Protein AF-A0A843F8S7-F1 (afdb_monomer)

Foldseek 3Di:
DPPPQDWLLNVCVVVVHDQVFKFKDWPNHTDDRRHGDDPPIDIDIDGHDDDD

Structure (mmCIF, N/CA/C/O backbone):
data_AF-A0A843F8S7-F1
#
_entry.id   AF-A0A843F8S7-F1
#
loop_
_atom_site.group_PDB
_atom_site.id
_atom_site.type_symbol
_atom_site.label_atom_id
_atom_site.label_alt_id
_atom_site.label_comp_id
_atom_site.label_asym_id
_atom_site.label_entity_id
_atom_site.label_seq_id
_atom_site.pdbx_PDB_ins_code
_atom_site.Cartn_x
_atom_site.Cartn_y
_atom_site.Cartn_z
_atom_site.occupancy
_atom_site.B_iso_or_equiv
_atom_site.auth_seq_id
_atom_site.auth_comp_id
_atom_site.auth_asym_id
_atom_site.auth_atom_id
_atom_site.pdbx_PDB_model_num
ATOM 1 N N . MET A 1 1 ? -5.510 10.136 24.016 1.00 37.72 1 MET A N 1
ATOM 2 C CA . MET A 1 1 ? -5.174 8.852 23.375 1.00 37.72 1 MET A CA 1
ATOM 3 C C . MET A 1 1 ? -4.858 9.175 21.931 1.00 37.72 1 MET A C 1
ATOM 5 O O . MET A 1 1 ? -5.749 9.635 21.233 1.00 37.72 1 MET A O 1
ATOM 9 N N . THR A 1 2 ? -3.597 9.103 21.518 1.00 42.06 2 THR A N 1
ATOM 10 C CA . THR A 1 2 ? -3.233 9.272 20.108 1.00 42.06 2 THR A CA 1
ATOM 11 C C . THR A 1 2 ? -3.562 7.963 19.408 1.00 42.06 2 THR A C 1
ATOM 13 O O . THR A 1 2 ? -2.758 7.038 19.424 1.00 42.06 2 THR A O 1
ATOM 16 N N . SER A 1 3 ? -4.777 7.853 18.869 1.00 52.97 3 SER A N 1
ATOM 17 C CA . SER A 1 3 ? -5.078 6.824 17.877 1.00 52.97 3 SER A CA 1
ATOM 18 C C . SER A 1 3 ? -4.131 7.080 16.712 1.00 52.97 3 SER A C 1
ATOM 20 O O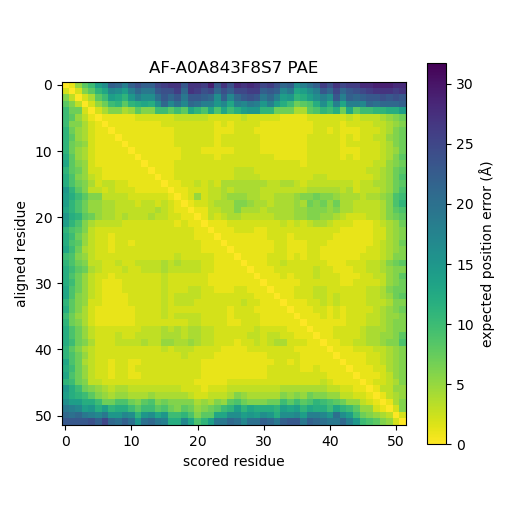 . SER A 1 3 ? -4.281 8.073 16.001 1.00 52.97 3 SER A O 1
ATOM 22 N N . GLN A 1 4 ? -3.073 6.279 16.601 1.00 63.53 4 GLN A N 1
ATOM 23 C CA . GLN A 1 4 ? -2.228 6.310 15.419 1.00 63.53 4 GLN A CA 1
ATOM 24 C C . GLN A 1 4 ? -3.081 5.739 14.297 1.00 63.53 4 GLN A C 1
ATOM 26 O O . GLN A 1 4 ? -3.385 4.552 14.264 1.00 63.53 4 GLN A O 1
ATOM 31 N N . ASN A 1 5 ? -3.573 6.645 13.468 1.00 86.19 5 ASN A N 1
ATOM 32 C CA . ASN A 1 5 ? -4.277 6.334 12.247 1.00 86.19 5 ASN A CA 1
ATOM 33 C C . ASN A 1 5 ? -3.328 5.536 11.341 1.00 86.19 5 ASN A C 1
ATOM 35 O O . ASN A 1 5 ?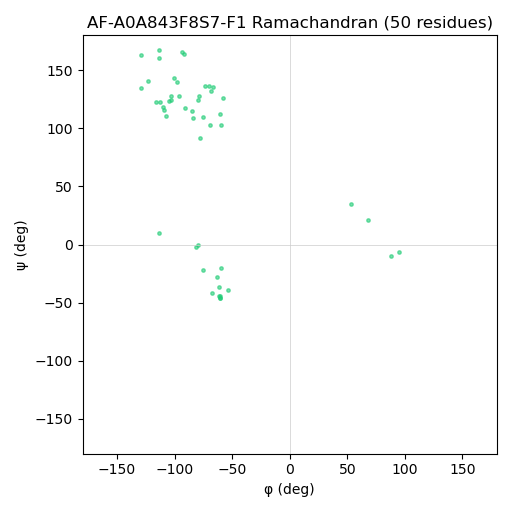 -2.321 6.094 10.918 1.00 86.19 5 ASN A O 1
ATOM 39 N N . TYR A 1 6 ? -3.620 4.255 11.098 1.00 93.88 6 TYR A N 1
ATOM 40 C CA . TYR A 1 6 ? -2.795 3.393 10.247 1.00 93.88 6 TYR A CA 1
ATOM 41 C C . TYR A 1 6 ? -3.104 3.673 8.775 1.00 93.88 6 TYR A C 1
ATOM 43 O O . TYR A 1 6 ? -4.263 3.625 8.348 1.00 93.88 6 TYR A O 1
ATOM 51 N N . THR A 1 7 ? -2.073 4.013 8.011 1.00 96.25 7 THR A N 1
ATOM 52 C CA . THR A 1 7 ? -2.189 4.446 6.615 1.00 96.25 7 THR A CA 1
ATOM 53 C C . THR A 1 7 ? -1.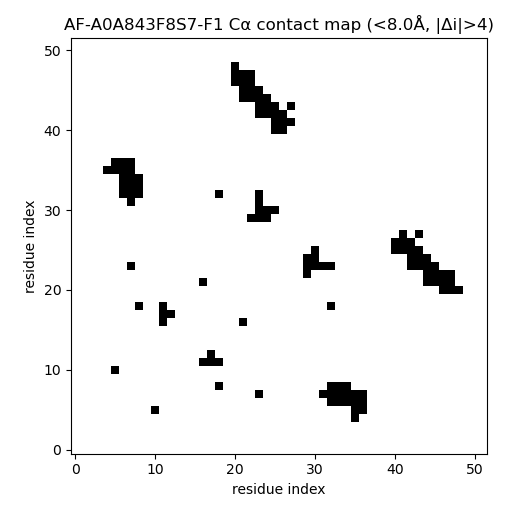567 3.444 5.647 1.00 96.25 7 THR A C 1
ATOM 55 O O . THR A 1 7 ? -0.797 2.561 6.030 1.00 96.25 7 THR A O 1
ATOM 58 N N . ILE A 1 8 ? -1.848 3.619 4.354 1.00 95.94 8 ILE A N 1
ATOM 59 C CA . ILE A 1 8 ? -1.159 2.899 3.273 1.00 95.94 8 ILE A CA 1
ATOM 60 C C . ILE A 1 8 ? 0.365 3.063 3.386 1.00 95.94 8 ILE A C 1
ATOM 62 O O . ILE A 1 8 ? 1.108 2.105 3.169 1.00 95.94 8 ILE A O 1
ATOM 66 N N . LYS A 1 9 ? 0.841 4.255 3.760 1.00 94.88 9 LYS A N 1
ATOM 67 C CA . LYS A 1 9 ? 2.261 4.541 3.980 1.00 94.88 9 LYS A CA 1
ATOM 68 C C . LYS A 1 9 ? 2.866 3.677 5.079 1.00 94.88 9 LYS A C 1
ATOM 70 O O . LYS A 1 9 ? 3.949 3.130 4.881 1.00 94.88 9 LYS A O 1
ATOM 75 N N . ASP A 1 10 ? 2.172 3.549 6.207 1.00 95.00 10 ASP A N 1
ATOM 76 C CA . ASP A 1 10 ? 2.637 2.740 7.335 1.00 95.00 10 ASP A CA 1
ATOM 77 C C . ASP A 1 10 ? 2.772 1.273 6.922 1.00 95.00 10 ASP A C 1
ATOM 79 O O . ASP A 1 10 ? 3.815 0.667 7.158 1.00 95.00 10 ASP A O 1
ATOM 83 N N . LEU A 1 11 ? 1.781 0.746 6.195 1.00 95.12 11 LEU A N 1
ATOM 84 C CA . LEU A 1 11 ? 1.820 -0.609 5.643 1.00 95.12 11 LEU A CA 1
ATOM 85 C C . LEU A 1 11 ? 2.990 -0.816 4.669 1.00 95.12 11 LEU A C 1
ATOM 87 O O . LEU A 1 11 ? 3.703 -1.816 4.750 1.00 95.12 11 LEU A O 1
ATOM 91 N N . ILE A 1 12 ? 3.211 0.123 3.744 1.00 94.50 12 ILE A N 1
ATOM 92 C CA . ILE A 1 12 ? 4.324 0.051 2.784 1.00 94.50 12 ILE A CA 1
ATOM 93 C C . ILE A 1 12 ? 5.673 0.024 3.520 1.00 94.50 12 ILE A C 1
ATOM 95 O O . ILE A 1 12 ? 6.540 -0.785 3.178 1.00 94.50 12 ILE A O 1
ATOM 99 N N . LEU A 1 13 ? 5.844 0.879 4.535 1.00 93.00 13 LEU A N 1
ATOM 100 C CA . LEU A 1 13 ? 7.065 0.953 5.340 1.00 93.00 13 LEU A CA 1
ATOM 101 C C . LEU A 1 13 ?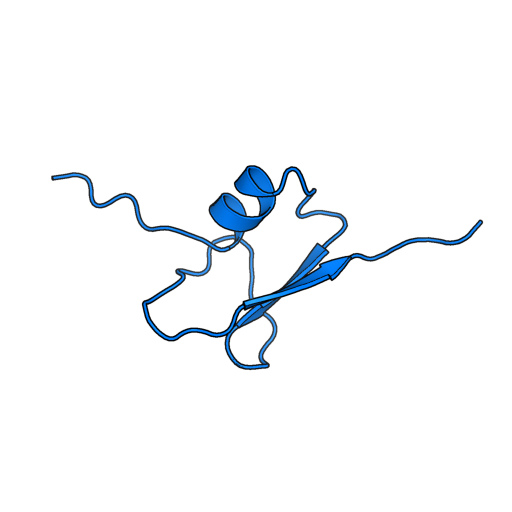 7.280 -0.306 6.188 1.00 93.00 13 LEU A C 1
ATOM 103 O O . LEU A 1 13 ? 8.405 -0.800 6.261 1.00 93.00 13 LEU A O 1
ATOM 107 N N . GLU A 1 14 ? 6.219 -0.843 6.791 1.00 94.12 14 GLU A N 1
ATOM 108 C CA . GLU A 1 14 ? 6.257 -2.073 7.591 1.00 94.12 14 GLU A CA 1
ATOM 109 C C . GLU A 1 14 ? 6.702 -3.284 6.758 1.00 94.12 14 GLU A C 1
ATOM 111 O O . GLU A 1 14 ? 7.474 -4.121 7.226 1.00 94.12 14 GLU A O 1
ATOM 116 N N . LEU A 1 15 ? 6.292 -3.332 5.488 1.00 93.12 15 LEU A N 1
ATOM 117 C CA . LEU A 1 15 ? 6.704 -4.363 4.533 1.00 93.12 15 LEU A CA 1
ATOM 118 C C . LEU A 1 15 ? 8.098 -4.118 3.922 1.00 93.12 15 LEU A C 1
ATOM 120 O O . LEU A 1 15 ? 8.556 -4.915 3.102 1.00 93.12 15 LEU A O 1
ATOM 124 N N . GLY A 1 16 ? 8.782 -3.030 4.296 1.00 91.88 16 GLY A N 1
ATOM 125 C CA . GLY A 1 16 ? 10.105 -2.674 3.774 1.00 91.88 16 GLY A CA 1
ATOM 126 C C . GLY A 1 16 ? 10.100 -2.270 2.296 1.00 91.88 16 GLY A C 1
ATOM 127 O O . GLY A 1 16 ? 11.131 -2.353 1.625 1.00 91.88 16 GLY A O 1
ATOM 128 N N . LEU A 1 17 ? 8.943 -1.861 1.773 1.00 91.06 17 LEU A N 1
ATOM 129 C CA . LEU A 1 17 ? 8.771 -1.428 0.392 1.00 91.06 17 LEU A CA 1
ATOM 130 C C . LEU A 1 17 ? 8.966 0.090 0.265 1.00 91.06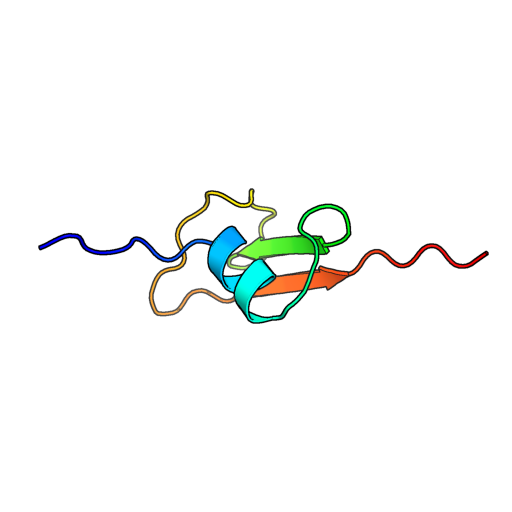 17 LEU A C 1
ATOM 132 O O . LEU A 1 17 ? 8.937 0.838 1.240 1.00 91.06 17 LEU A O 1
ATOM 136 N N . SER A 1 18 ? 9.157 0.561 -0.968 1.00 87.62 18 SER A N 1
ATOM 137 C CA . SER A 1 18 ? 9.211 1.992 -1.275 1.00 87.62 18 SER A CA 1
ATOM 138 C C . SER A 1 18 ? 7.903 2.443 -1.911 1.00 87.62 18 SER A C 1
ATOM 140 O O . SER A 1 18 ? 7.495 1.899 -2.935 1.00 87.62 18 SER A O 1
ATOM 142 N N . ALA A 1 19 ? 7.291 3.499 -1.369 1.00 84.94 19 ALA A N 1
ATOM 143 C CA . ALA A 1 19 ? 6.096 4.115 -1.952 1.00 84.94 19 ALA A CA 1
ATOM 144 C C . ALA A 1 19 ? 6.332 4.643 -3.382 1.00 84.94 19 ALA A C 1
ATOM 146 O O . ALA A 1 19 ? 5.395 4.789 -4.157 1.00 84.94 19 ALA A O 1
ATOM 147 N N . GLN A 1 20 ? 7.590 4.878 -3.774 1.00 85.88 20 GLN A N 1
ATOM 148 C CA . GLN A 1 20 ? 7.936 5.296 -5.137 1.00 85.88 20 GLN A CA 1
ATOM 149 C C . GLN A 1 20 ? 7.861 4.154 -6.158 1.00 85.88 20 GLN A C 1
ATOM 151 O O . GLN A 1 20 ? 7.767 4.411 -7.357 1.00 85.88 20 GLN A O 1
ATOM 156 N N . THR A 1 21 ? 7.947 2.901 -5.708 1.00 89.31 21 THR A N 1
ATOM 157 C CA . THR A 1 21 ? 7.960 1.715 -6.577 1.00 89.31 21 THR A CA 1
ATOM 158 C C . THR A 1 21 ? 6.723 0.847 -6.394 1.00 89.31 21 THR A C 1
ATOM 160 O O . THR A 1 21 ? 6.671 -0.257 -6.931 1.00 89.31 21 THR A O 1
ATOM 163 N N . VAL A 1 22 ? 5.720 1.330 -5.661 1.00 93.50 22 VAL A N 1
ATOM 164 C CA . VAL A 1 22 ? 4.499 0.589 -5.348 1.00 93.50 22 VAL A CA 1
ATOM 165 C C . VAL A 1 22 ? 3.275 1.428 -5.681 1.00 93.50 22 VAL A C 1
ATOM 167 O O . VAL A 1 22 ? 3.187 2.599 -5.327 1.00 93.50 22 VAL A O 1
ATOM 170 N N . VAL A 1 23 ? 2.307 0.799 -6.339 1.00 94.69 23 VAL A N 1
ATOM 171 C CA . VAL A 1 23 ? 0.966 1.342 -6.551 1.00 94.69 23 VAL A CA 1
ATOM 172 C C . VAL A 1 23 ? 0.015 0.651 -5.585 1.00 94.69 23 VAL A C 1
ATOM 174 O O . VAL A 1 23 ? -0.078 -0.576 -5.587 1.00 94.69 23 VAL A O 1
ATOM 177 N N . ALA A 1 24 ? -0.697 1.434 -4.779 1.00 96.12 24 ALA A N 1
ATOM 178 C CA . ALA A 1 24 ? -1.670 0.922 -3.826 1.00 96.12 24 ALA A CA 1
ATOM 179 C C . ALA A 1 24 ? -3.096 0.999 -4.382 1.00 96.12 24 ALA A C 1
ATOM 181 O O . ALA A 1 24 ? -3.491 1.995 -4.998 1.00 96.12 24 ALA A O 1
ATOM 182 N N . LYS A 1 25 ? -3.879 -0.049 -4.121 1.00 97.56 25 LYS A N 1
ATOM 183 C CA . LYS A 1 25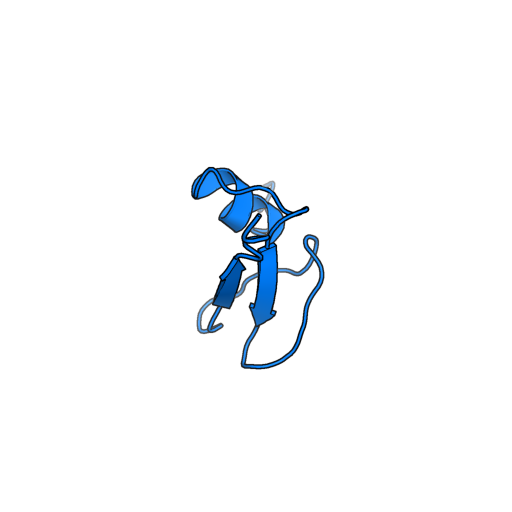 ? -5.333 -0.038 -4.257 1.00 97.56 25 LYS A CA 1
ATOM 184 C C . LYS A 1 25 ? -5.997 -0.419 -2.943 1.00 97.56 25 LYS A C 1
ATOM 186 O O . LYS A 1 25 ? -5.539 -1.350 -2.286 1.00 97.56 25 LYS A O 1
ATOM 191 N N . GLN A 1 26 ? -7.093 0.252 -2.619 1.00 97.94 26 GLN A N 1
ATOM 192 C CA . GLN A 1 26 ? -7.992 -0.087 -1.520 1.00 97.94 26 GLN A CA 1
ATOM 193 C C . GLN A 1 26 ? -9.343 -0.444 -2.128 1.00 97.94 26 GLN A C 1
ATOM 195 O O . GLN A 1 26 ? -9.907 0.342 -2.888 1.00 97.94 26 GLN A O 1
ATOM 200 N N . ASN A 1 27 ? -9.842 -1.648 -1.851 1.00 97.56 27 ASN A N 1
ATOM 201 C CA . ASN A 1 27 ? -11.129 -2.131 -2.366 1.00 97.56 27 ASN A CA 1
ATOM 202 C C . ASN A 1 27 ? -11.253 -2.021 -3.905 1.00 97.56 27 ASN A C 1
ATOM 204 O O . ASN A 1 27 ? -12.320 -1.747 -4.449 1.00 97.56 27 ASN A O 1
ATOM 208 N N . GLY A 1 28 ? -10.136 -2.222 -4.614 1.00 97.12 28 GLY A N 1
ATOM 209 C CA . GLY A 1 28 ? -10.051 -2.165 -6.078 1.00 97.12 28 GLY A CA 1
ATOM 210 C C . GLY A 1 28 ? -9.779 -0.777 -6.677 1.00 97.12 28 GLY A C 1
ATOM 211 O O . GLY A 1 28 ? -9.446 -0.700 -7.866 1.00 97.12 28 GLY A O 1
ATOM 212 N N . GLU A 1 29 ? -9.834 0.295 -5.883 1.00 97.44 29 GLU A N 1
ATOM 213 C CA . GLU A 1 29 ? -9.605 1.674 -6.333 1.00 97.44 29 GLU A CA 1
ATOM 214 C C . GLU A 1 29 ? -8.199 2.168 -5.987 1.00 97.44 29 GLU A C 1
ATOM 216 O O . GLU A 1 29 ? -7.655 1.834 -4.940 1.00 97.44 29 GLU A O 1
ATOM 221 N N . LEU A 1 30 ? -7.591 2.963 -6.875 1.00 96.69 30 LEU A N 1
ATOM 222 C CA . LEU A 1 30 ? -6.267 3.549 -6.641 1.00 96.69 30 LEU A CA 1
ATOM 223 C C . LEU A 1 30 ? -6.331 4.589 -5.521 1.00 96.69 30 LEU A C 1
ATOM 225 O O . LEU A 1 30 ? -7.171 5.487 -5.557 1.00 96.69 30 LEU A O 1
ATOM 229 N N . VAL A 1 31 ? -5.399 4.499 -4.576 1.00 96.69 31 VAL A N 1
ATOM 230 C CA . VAL A 1 31 ? -5.323 5.393 -3.414 1.00 96.69 31 VAL A CA 1
ATOM 231 C C . VAL A 1 31 ? -3.924 5.973 -3.241 1.00 96.69 31 VAL A C 1
ATOM 233 O O . VAL A 1 31 ? -2.954 5.490 -3.826 1.00 96.69 31 VAL A O 1
ATOM 236 N N . ILE A 1 32 ? -3.830 7.037 -2.446 1.00 94.69 32 ILE A N 1
ATOM 237 C CA . ILE A 1 32 ? -2.564 7.681 -2.086 1.00 94.69 32 ILE A CA 1
ATOM 238 C C . ILE A 1 32 ? -2.028 7.125 -0.762 1.00 94.69 32 ILE A C 1
ATOM 240 O O . ILE A 1 32 ? -2.750 6.475 -0.009 1.00 94.69 32 ILE A O 1
ATOM 244 N N . GLU A 1 33 ? -0.758 7.400 -0.464 1.00 92.50 33 GLU A N 1
ATOM 245 C CA . GLU A 1 33 ? -0.082 6.855 0.721 1.00 92.50 33 GLU A CA 1
ATOM 246 C C . GLU A 1 33 ? -0.698 7.313 2.058 1.00 92.50 33 GLU A C 1
ATOM 248 O O . GLU A 1 33 ? -0.678 6.560 3.027 1.00 92.50 33 GLU A O 1
ATOM 253 N N . ASP A 1 34 ? -1.312 8.497 2.097 1.00 94.50 34 ASP A N 1
ATOM 254 C CA . ASP A 1 34 ? -1.930 9.057 3.308 1.00 94.50 34 ASP A CA 1
ATOM 255 C C . ASP A 1 34 ? -3.341 8.501 3.587 1.00 94.50 34 ASP A C 1
ATOM 257 O O . ASP A 1 34 ? -3.975 8.867 4.580 1.00 94.50 34 ASP A O 1
ATOM 261 N N . THR A 1 35 ? -3.866 7.633 2.717 1.00 96.06 35 THR A N 1
ATOM 262 C CA . THR A 1 35 ? -5.195 7.043 2.898 1.00 96.06 35 THR A CA 1
ATOM 263 C C . THR A 1 35 ? -5.222 6.114 4.116 1.00 96.06 35 THR A C 1
ATOM 265 O O . THR A 1 35 ? -4.318 5.303 4.319 1.00 96.06 35 THR A O 1
ATOM 268 N N . LEU A 1 36 ? -6.284 6.231 4.919 1.00 96.69 36 LEU A N 1
ATOM 269 C CA . LEU A 1 36 ? -6.528 5.404 6.101 1.00 96.69 36 LEU A CA 1
ATOM 270 C C . LEU A 1 36 ? -6.956 3.990 5.715 1.00 96.69 36 LEU A C 1
ATOM 272 O O . LEU A 1 36 ? -7.832 3.823 4.864 1.00 96.69 36 LEU A O 1
ATOM 276 N N . ILE A 1 37 ? -6.391 2.998 6.399 1.00 95.56 37 ILE A N 1
ATOM 277 C CA . ILE A 1 37 ? -6.822 1.603 6.319 1.00 95.56 37 ILE A CA 1
ATOM 278 C C . ILE A 1 37 ? -7.781 1.339 7.480 1.00 95.56 37 ILE A C 1
ATOM 280 O O . ILE A 1 37 ? -7.454 1.611 8.637 1.00 95.56 37 ILE A O 1
ATOM 284 N N . ASN A 1 38 ? -8.957 0.803 7.171 1.00 94.88 38 ASN A N 1
ATOM 285 C CA . ASN A 1 38 ? -9.961 0.419 8.154 1.00 94.88 38 ASN A CA 1
ATOM 286 C C . ASN A 1 38 ? -10.148 -1.100 8.163 1.00 94.88 38 ASN A C 1
ATOM 288 O O . ASN A 1 38 ? -9.823 -1.801 7.202 1.00 94.88 38 ASN A O 1
ATOM 292 N N . ASP A 1 39 ? -10.720 -1.610 9.250 1.00 93.62 39 ASP A N 1
ATOM 293 C CA . ASP A 1 39 ? -11.057 -3.026 9.358 1.00 93.62 39 ASP A CA 1
ATOM 294 C C . ASP A 1 39 ? -12.002 -3.451 8.225 1.00 93.62 39 ASP A C 1
ATOM 296 O O . ASP A 1 39 ? -13.077 -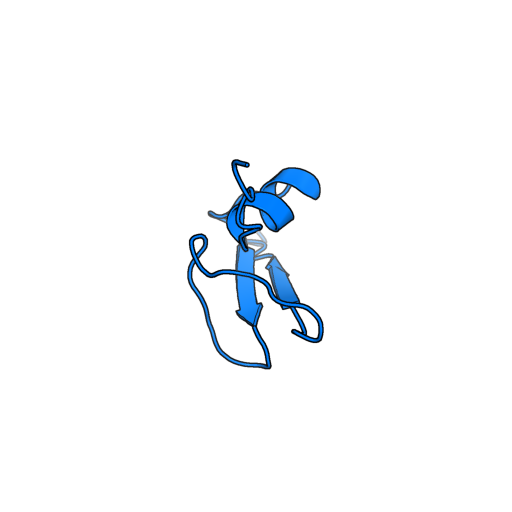2.879 8.035 1.00 93.62 39 ASP A O 1
ATOM 300 N N . GLY A 1 40 ? -11.604 -4.495 7.498 1.00 95.69 40 GLY A N 1
ATOM 301 C CA . GLY A 1 40 ? -12.359 -5.048 6.372 1.00 95.69 40 GLY A CA 1
ATOM 302 C C . GLY A 1 40 ? -11.942 -4.527 4.997 1.00 95.69 40 GLY A C 1
ATOM 303 O O . GLY A 1 40 ? -12.423 -5.069 4.003 1.00 95.69 40 GLY A O 1
ATOM 304 N N . ASP A 1 41 ? -11.042 -3.545 4.920 1.00 96.38 41 ASP A N 1
ATOM 305 C CA . ASP A 1 41 ? -10.490 -3.099 3.642 1.00 96.3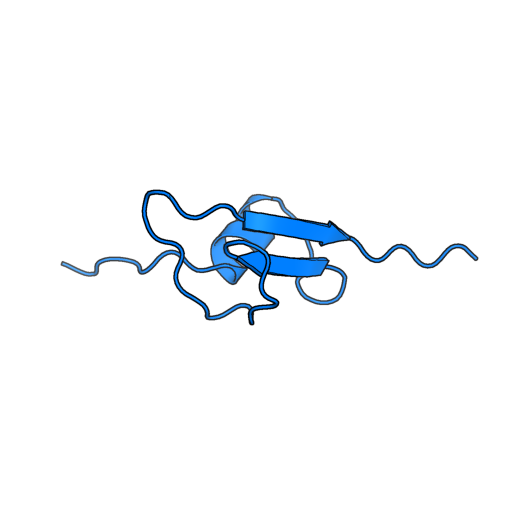8 41 ASP A CA 1
ATOM 306 C C . ASP A 1 41 ? -9.559 -4.153 3.025 1.00 96.38 41 ASP A C 1
ATOM 308 O O . ASP A 1 41 ? -8.692 -4.723 3.692 1.00 96.38 41 ASP A O 1
ATOM 312 N N . GLU A 1 42 ? -9.693 -4.370 1.716 1.00 97.50 42 GLU A N 1
ATOM 313 C CA . GLU A 1 42 ? -8.720 -5.137 0.938 1.00 97.50 42 GLU A CA 1
ATOM 314 C C . GLU A 1 42 ? -7.663 -4.191 0.365 1.00 97.50 42 GLU A C 1
ATOM 316 O O . GLU A 1 42 ? -7.975 -3.328 -0.461 1.00 97.50 42 GLU A O 1
ATOM 321 N N . ILE A 1 43 ? -6.403 -4.378 0.773 1.00 97.31 43 ILE A N 1
ATOM 322 C CA . ILE A 1 43 ? -5.274 -3.595 0.267 1.00 97.31 43 ILE A CA 1
ATOM 323 C C . ILE A 1 43 ? -4.449 -4.425 -0.714 1.00 97.31 43 ILE A C 1
ATOM 325 O O . ILE A 1 43 ? -3.935 -5.490 -0.375 1.00 97.31 43 ILE A O 1
ATOM 329 N N . GLN A 1 44 ? -4.278 -3.906 -1.928 1.00 97.12 44 GLN A N 1
ATOM 330 C CA . GLN A 1 44 ? -3.426 -4.496 -2.956 1.00 97.12 44 GLN A CA 1
ATOM 331 C C . GLN A 1 44 ? -2.234 -3.574 -3.212 1.00 97.12 44 GLN A C 1
ATOM 333 O O . GLN A 1 44 ? -2.407 -2.413 -3.582 1.00 97.12 44 GLN A O 1
ATOM 338 N N . LEU A 1 45 ? -1.022 -4.099 -3.046 1.00 95.56 45 LEU A N 1
ATOM 339 C CA . LEU A 1 45 ? 0.224 -3.389 -3.331 1.00 95.56 45 LEU A CA 1
ATOM 340 C C . LEU A 1 45 ? 0.875 -4.001 -4.573 1.00 95.56 45 LEU A C 1
ATOM 342 O O . LEU A 1 45 ? 1.260 -5.169 -4.576 1.00 95.56 45 LEU A O 1
ATOM 346 N N . ILE A 1 46 ? 0.982 -3.215 -5.641 1.00 94.25 46 ILE A N 1
ATOM 347 C CA . ILE A 1 46 ? 1.522 -3.651 -6.931 1.00 94.25 46 ILE A CA 1
ATOM 348 C C . ILE A 1 46 ? 2.900 -3.023 -7.105 1.00 94.25 46 ILE A C 1
ATOM 350 O O . ILE A 1 46 ? 3.014 -1.810 -7.281 1.00 94.25 46 ILE A O 1
ATOM 354 N N . GLN A 1 47 ? 3.949 -3.842 -7.062 1.00 90.25 47 GLN A N 1
ATOM 355 C CA . GLN A 1 47 ? 5.315 -3.367 -7.249 1.00 90.25 47 GLN A CA 1
ATOM 356 C C . GLN A 1 47 ? 5.621 -3.153 -8.734 1.00 90.25 47 GLN A C 1
ATOM 358 O O . GLN A 1 47 ? 5.452 -4.049 -9.562 1.00 90.25 47 GLN A O 1
ATOM 363 N N . ILE A 1 48 ? 6.107 -1.962 -9.065 1.00 89.06 48 ILE A N 1
ATOM 364 C CA . ILE A 1 48 ? 6.607 -1.628 -10.392 1.00 89.06 48 ILE A CA 1
ATOM 365 C C . ILE A 1 48 ? 8.070 -2.067 -10.457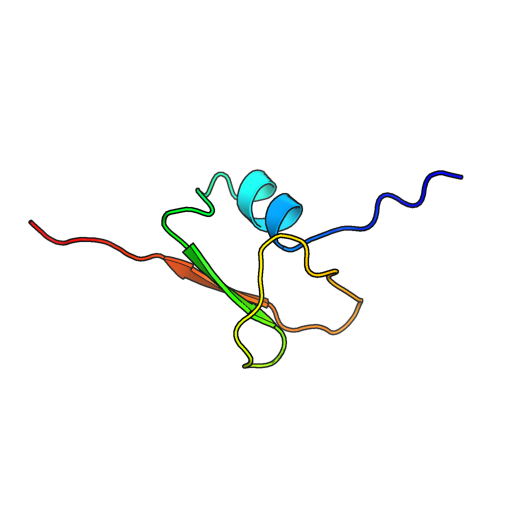 1.00 89.06 48 ILE A C 1
ATOM 367 O O . ILE A 1 48 ? 8.928 -1.520 -9.764 1.00 89.06 48 ILE A O 1
ATOM 371 N N . ILE A 1 49 ? 8.355 -3.048 -11.311 1.00 82.19 49 ILE A N 1
ATOM 372 C CA . ILE A 1 49 ? 9.713 -3.509 -11.605 1.00 82.19 49 ILE A CA 1
ATOM 373 C C . ILE A 1 49 ? 10.044 -3.090 -13.037 1.00 82.19 49 ILE A C 1
ATOM 375 O O . ILE A 1 49 ? 9.385 -3.521 -13.983 1.00 82.19 49 ILE A O 1
ATOM 379 N N . TYR A 1 50 ? 11.071 -2.258 -13.205 1.00 79.19 50 TYR A N 1
ATOM 380 C CA . TYR A 1 50 ? 11.626 -1.953 -14.521 1.00 79.19 50 TYR A CA 1
ATOM 381 C C . TYR A 1 50 ? 12.622 -3.057 -14.890 1.00 79.19 50 TYR A C 1
ATOM 383 O O . TYR A 1 50 ? 13.684 -3.165 -14.281 1.00 79.19 50 TYR A O 1
ATOM 391 N N . GLY A 1 51 ? 12.257 -3.905 -15.852 1.00 70.25 51 GLY A N 1
ATOM 392 C CA . GLY A 1 51 ? 13.184 -4.856 -16.461 1.00 70.25 51 GLY A CA 1
ATOM 393 C C . GLY A 1 51 ? 14.106 -4.117 -17.424 1.00 70.25 51 GLY A C 1
ATOM 394 O O . GLY A 1 51 ? 13.632 -3.615 -18.442 1.00 70.25 51 GLY A O 1
ATOM 395 N N . GLY A 1 52 ? 15.383 -3.998 -17.062 1.00 58.72 52 GLY A N 1
ATOM 396 C CA . GLY A 1 52 ? 16.449 -3.614 -17.991 1.00 58.72 52 GLY A CA 1
ATOM 397 C C . GLY A 1 52 ? 16.825 -4.767 -18.907 1.00 58.72 52 GLY A C 1
ATOM 398 O O . GLY A 1 52 ? 16.793 -5.921 -18.423 1.00 58.72 52 GLY A O 1
#

Radius of gyration: 11.92 Å; Cα contacts (8 Å, |Δi|>4): 61; chains: 1; bounding box: 29×14×41 Å

pLDDT: mean 88.97, std 13.73, range [37.72, 97.94]

Sequence (52 aa):
MTSQNYTIKDLILELGLSAQTVVAKQNGELVIEDTLINDGDEIQLIQIIYGG

Solvent-accessible surface area (backbone atoms only — not comparable to full-atom values): 3384 Å² total; per-residue (Å²): 131,86,79,78,80,53,24,46,43,56,55,35,52,74,71,73,50,55,76,90,41,41,49,44,25,50,76,86,40,83,56,60,52,81,42,74,66,57,96,87,65,50,77,47,78,46,74,66,76,85,83,127

Nearest PDB structures (foldseek):
  5lda-assembly1_B  TM=8.970E-01  e=8.386E-04  Pyrococcus furiosus DSM 3638
  5gha-assembly1_F  TM=8.984E-01  e=3.917E-03  Thermus thermophilus HB27
  5gha-assembly2_H  TM=8.313E-01  e=4.790E-03  Thermus thermophilus HB27
  5ztb-assembly1_E  TM=8.787E-01  e=6.697E-03  Thermus thermophilus HB27
  3po0-assembly1_A  TM=6.739E-01  e=2.093E-02  Haloferax volcanii DS2

Mean predicted aligned error: 4.82 Å

Secondary structure (DSSP, 8-state):
------BHHHHHHHTT--TTSEEEEETTEE--TTPBP-TT--EEEEE-----